Protein AF-A0A2I3BQJ6-F1 (afdb_monomer)

Radius of gyration: 13.21 Å; Cα contacts (8 Å, |Δi|>4): 116; chains: 1; bounding box: 31×26×33 Å

Mean predicted aligned error: 3.85 Å

Structure (mmCIF, N/CA/C/O backbone):
data_AF-A0A2I3BQJ6-F1
#
_entry.id   AF-A0A2I3BQJ6-F1
#
loop_
_atom_site.group_PDB
_atom_site.id
_atom_site.type_symbol
_atom_site.label_atom_id
_atom_site.label_alt_id
_atom_site.label_comp_id
_atom_site.label_asym_id
_atom_site.label_entity_id
_atom_site.label_seq_id
_atom_site.pdbx_PDB_ins_code
_atom_site.Cartn_x
_atom_site.Cartn_y
_atom_site.Cartn_z
_atom_site.occupancy
_atom_site.B_iso_or_equiv
_atom_site.auth_seq_id
_atom_site.auth_comp_id
_atom_site.auth_asym_id
_atom_site.auth_atom_id
_atom_site.pdbx_PDB_model_num
ATOM 1 N N . MET A 1 1 ? -9.860 16.267 3.268 1.00 54.72 1 MET A N 1
ATOM 2 C CA . MET A 1 1 ? -11.067 15.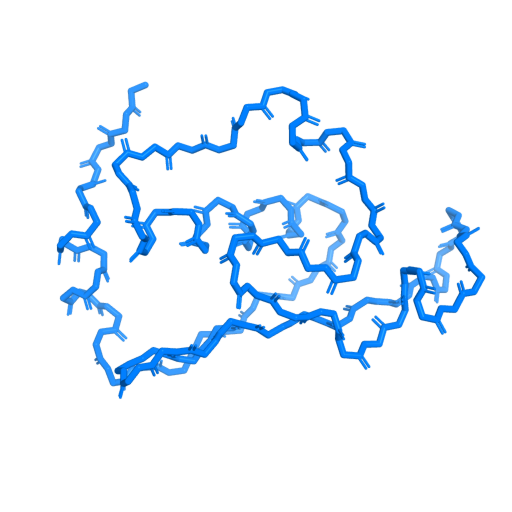859 4.014 1.00 54.72 1 MET A CA 1
ATOM 3 C C . MET A 1 1 ? -11.032 14.345 4.110 1.00 54.72 1 MET A C 1
ATOM 5 O O . MET A 1 1 ? -11.270 13.693 3.103 1.00 54.72 1 MET A O 1
ATOM 9 N N . VAL A 1 2 ? -10.649 13.804 5.266 1.00 62.50 2 VAL A N 1
ATOM 10 C CA . VAL A 1 2 ? -10.778 12.368 5.548 1.00 62.50 2 VAL A CA 1
ATOM 11 C C . VAL A 1 2 ? -12.182 12.156 6.101 1.00 62.50 2 VAL A C 1
ATOM 13 O O . VAL A 1 2 ? -12.595 12.885 6.998 1.00 62.50 2 VAL A O 1
ATOM 16 N N . ARG A 1 3 ? -12.947 11.248 5.487 1.00 80.31 3 ARG A N 1
ATOM 17 C CA . ARG A 1 3 ? -14.343 10.967 5.863 1.00 80.31 3 ARG A CA 1
ATOM 18 C C . ARG A 1 3 ? -14.491 9.760 6.795 1.00 80.31 3 ARG A C 1
ATOM 20 O O . ARG A 1 3 ? -15.601 9.526 7.245 1.00 80.31 3 ARG A O 1
ATOM 27 N N . LEU A 1 4 ? -13.409 9.018 7.042 1.00 86.75 4 LEU A N 1
ATOM 28 C CA . LEU A 1 4 ? -13.383 7.808 7.865 1.00 86.75 4 LEU A CA 1
ATOM 29 C C . LEU A 1 4 ? -12.202 7.869 8.835 1.00 86.75 4 LEU A C 1
ATOM 31 O O . LEU A 1 4 ? -11.075 8.104 8.402 1.00 86.75 4 LEU A O 1
ATOM 35 N N . LEU A 1 5 ? -12.461 7.654 10.119 1.00 93.88 5 LEU A N 1
ATOM 36 C CA . LEU A 1 5 ? -11.434 7.517 11.147 1.00 93.88 5 LEU A CA 1
ATOM 37 C C . LEU A 1 5 ? -10.770 6.140 11.063 1.00 93.88 5 LEU A C 1
ATOM 39 O O . LEU A 1 5 ? -11.375 5.163 10.614 1.00 93.88 5 LEU A O 1
ATOM 43 N N . ALA A 1 6 ? -9.543 6.036 11.562 1.00 93.50 6 ALA A N 1
ATOM 44 C CA . ALA A 1 6 ? -8.795 4.789 11.604 1.00 93.50 6 ALA A CA 1
ATOM 45 C C . ALA A 1 6 ? -9.561 3.688 12.342 1.00 93.50 6 ALA A C 1
ATOM 47 O O . ALA A 1 6 ? -9.594 2.548 11.887 1.00 93.50 6 ALA A O 1
ATOM 48 N N . SER A 1 7 ? -10.251 4.036 13.430 1.00 94.38 7 SER A N 1
ATOM 49 C CA . SER A 1 7 ? -11.101 3.106 14.178 1.00 94.38 7 SER A CA 1
ATOM 50 C C . SER A 1 7 ? -12.261 2.553 13.344 1.00 94.38 7 SER A C 1
ATOM 52 O O . SER A 1 7 ? -12.567 1.367 13.437 1.00 94.38 7 SER A O 1
ATOM 54 N N . GLU A 1 8 ? -12.884 3.377 12.498 1.00 95.00 8 GLU A N 1
ATOM 55 C CA . GLU A 1 8 ? -13.987 2.959 11.625 1.00 95.00 8 GLU A CA 1
ATOM 56 C C . GLU A 1 8 ? -13.486 2.021 10.522 1.00 95.00 8 GLU A C 1
ATOM 58 O O . GLU A 1 8 ? -14.122 1.008 10.227 1.00 95.00 8 GLU A O 1
ATOM 63 N N . VAL A 1 9 ? -12.317 2.317 9.944 1.00 94.38 9 VAL A N 1
ATOM 64 C CA . VAL A 1 9 ? -11.683 1.466 8.925 1.00 94.38 9 VAL A CA 1
ATOM 65 C C . VAL A 1 9 ? -11.234 0.135 9.529 1.00 94.38 9 VAL A C 1
ATOM 67 O O . VAL A 1 9 ? -11.502 -0.916 8.948 1.00 94.38 9 VAL A O 1
ATOM 70 N N . GLN A 1 10 ? -10.613 0.162 10.711 1.00 94.69 10 GLN A N 1
ATOM 71 C CA . GLN A 1 10 ? -10.244 -1.043 11.457 1.00 94.69 10 GLN A CA 1
ATOM 72 C C . GLN A 1 10 ? -11.477 -1.894 11.764 1.00 94.69 10 GLN A C 1
ATOM 74 O O . GLN A 1 10 ? -11.478 -3.093 11.520 1.00 94.69 10 GLN A O 1
ATOM 79 N N . GLN A 1 11 ? -12.569 -1.290 12.238 1.00 95.12 11 GLN A N 1
ATOM 80 C CA . GLN A 1 11 ? -13.802 -2.028 12.503 1.00 95.12 11 GLN A CA 1
ATOM 81 C C . GLN A 1 11 ? -14.392 -2.640 11.224 1.00 95.12 11 GLN A C 1
ATOM 83 O O . GLN A 1 11 ? -14.845 -3.786 11.239 1.00 95.12 11 GLN A O 1
ATOM 88 N N . LEU A 1 12 ? -14.376 -1.902 10.112 1.00 94.81 12 LEU A N 1
ATOM 89 C CA . LEU A 1 12 ? -14.896 -2.369 8.827 1.00 94.81 12 LEU A CA 1
ATOM 90 C C . LEU A 1 12 ? -14.094 -3.554 8.269 1.00 94.81 12 LEU A C 1
ATOM 92 O O . LEU A 1 12 ? -14.672 -4.473 7.680 1.00 94.81 12 LEU A O 1
ATOM 96 N N . LEU A 1 13 ? -12.771 -3.526 8.440 1.00 95.44 13 LEU A N 1
ATOM 97 C CA . LEU A 1 13 ? -11.840 -4.512 7.888 1.00 95.44 13 LEU A CA 1
ATOM 98 C C . LEU A 1 13 ? -11.403 -5.582 8.892 1.00 95.44 13 LEU A C 1
ATOM 100 O O . LEU A 1 13 ? -10.640 -6.475 8.529 1.00 95.44 13 LEU A O 1
ATOM 104 N N . HIS A 1 14 ? -11.919 -5.538 10.118 1.00 94.88 14 HIS A N 1
ATOM 105 C CA . HIS A 1 14 ? -11.564 -6.473 11.173 1.00 94.88 14 HIS A CA 1
ATOM 106 C C . HIS A 1 14 ? -11.758 -7.929 10.725 1.00 94.88 14 HIS A C 1
ATOM 108 O O . HIS A 1 14 ? -12.856 -8.330 10.318 1.00 94.88 14 HIS A O 1
ATOM 114 N N . ASN A 1 15 ? -10.693 -8.729 10.847 1.00 93.31 15 ASN A N 1
ATOM 115 C CA . ASN A 1 15 ? -10.658 -10.138 10.450 1.00 93.31 15 ASN A CA 1
ATOM 116 C C . ASN A 1 15 ? -11.017 -10.363 8.966 1.00 93.31 15 ASN A C 1
ATOM 118 O O . ASN A 1 15 ? -11.663 -11.350 8.600 1.00 93.31 15 ASN A O 1
ATOM 122 N N . LYS A 1 16 ? -10.628 -9.417 8.105 1.00 94.06 16 LYS A N 1
ATOM 123 C CA . LYS A 1 16 ? -10.679 -9.551 6.649 1.00 94.06 16 LYS A CA 1
ATOM 124 C C . LYS A 1 16 ? -9.268 -9.496 6.084 1.00 94.06 16 LYS A C 1
ATOM 126 O O . LYS A 1 16 ? -8.422 -8.744 6.560 1.00 94.06 16 LYS A O 1
ATOM 131 N N . PHE A 1 17 ? -9.057 -10.275 5.032 1.00 94.69 17 PHE A N 1
ATOM 132 C CA . PHE A 1 17 ? -7.878 -10.168 4.188 1.00 94.69 17 PHE A CA 1
ATOM 133 C C . PHE A 1 17 ? -8.224 -9.287 2.990 1.00 94.69 17 PHE A C 1
ATOM 135 O O . PHE A 1 17 ? -9.188 -9.574 2.273 1.00 94.69 17 PHE A O 1
ATOM 142 N N . VAL A 1 18 ? -7.485 -8.199 2.805 1.00 96.44 18 VAL A N 1
ATOM 143 C CA . VAL A 1 18 ? -7.707 -7.248 1.710 1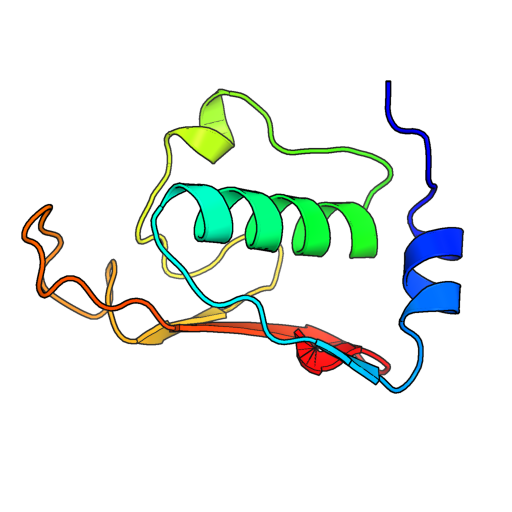.00 96.44 18 VAL A CA 1
ATOM 144 C C . VAL A 1 18 ? -6.565 -7.388 0.722 1.00 96.44 18 VAL A C 1
ATOM 146 O O . VAL A 1 18 ? -5.419 -7.464 1.122 1.00 96.44 18 VAL A O 1
ATOM 149 N N . VAL A 1 19 ? -6.871 -7.421 -0.573 1.00 96.38 19 VAL A N 1
ATOM 150 C CA . VAL A 1 19 ? -5.849 -7.467 -1.623 1.00 96.38 19 VAL A CA 1
ATOM 151 C C . VAL A 1 19 ? -6.105 -6.330 -2.596 1.00 96.38 19 VAL A C 1
ATOM 153 O O . VAL A 1 19 ? -7.201 -6.209 -3.145 1.00 96.38 19 VAL A O 1
ATOM 156 N N . VAL A 1 20 ? -5.083 -5.508 -2.825 1.00 96.62 20 VAL A N 1
ATOM 157 C CA . VAL A 1 20 ? -5.122 -4.410 -3.794 1.00 96.62 20 VAL A CA 1
ATOM 158 C C . VAL A 1 20 ? -4.248 -4.781 -4.987 1.00 96.62 20 VAL A C 1
ATOM 160 O O . VAL A 1 20 ? -3.030 -4.879 -4.870 1.00 96.62 20 VAL A O 1
ATOM 163 N N . LEU A 1 21 ? -4.870 -4.988 -6.149 1.00 95.81 21 LEU A N 1
ATOM 164 C CA . LEU A 1 21 ? -4.179 -5.355 -7.385 1.00 95.81 21 LEU A CA 1
ATOM 165 C C . LEU A 1 21 ? -4.272 -4.226 -8.401 1.00 95.81 21 LEU A C 1
ATOM 167 O O . LEU A 1 21 ? -5.353 -3.696 -8.648 1.00 95.81 21 LEU A O 1
ATOM 171 N N . GLY A 1 22 ? -3.146 -3.902 -9.029 1.00 94.56 22 GLY A N 1
ATOM 172 C CA . GLY A 1 22 ? -3.113 -2.964 -10.137 1.00 94.56 22 GLY A CA 1
ATOM 173 C C . GLY A 1 22 ? -1.739 -2.346 -10.339 1.00 94.56 22 GLY A C 1
ATOM 174 O O . GLY A 1 22 ? -0.709 -2.961 -10.078 1.00 94.56 22 GLY A O 1
ATOM 175 N N . ASP A 1 23 ? -1.747 -1.125 -10.850 1.00 91.81 23 ASP A N 1
ATOM 176 C CA . ASP A 1 23 ? -0.567 -0.363 -11.236 1.00 91.81 23 ASP A CA 1
ATOM 177 C C . ASP A 1 23 ? -0.089 0.601 -10.129 1.00 91.81 23 ASP A C 1
ATOM 179 O O . ASP A 1 23 ? -0.417 0.485 -8.945 1.00 91.81 23 ASP A O 1
ATOM 183 N N . SER A 1 24 ? 0.686 1.613 -10.522 1.00 90.25 24 SER A N 1
ATOM 184 C CA . SER A 1 24 ? 1.170 2.646 -9.610 1.00 90.25 24 SER A CA 1
ATOM 185 C C . SER A 1 24 ? 0.067 3.441 -8.906 1.00 90.25 24 SER A C 1
ATOM 187 O O . SER A 1 24 ? 0.323 3.945 -7.813 1.00 90.25 24 SER A O 1
ATOM 189 N N . VAL A 1 25 ? -1.127 3.571 -9.501 1.00 92.94 25 VAL A N 1
ATOM 190 C CA . VAL A 1 25 ? -2.264 4.249 -8.859 1.00 92.94 25 VAL A CA 1
ATOM 191 C C . VAL A 1 25 ? -2.795 3.382 -7.723 1.00 92.94 25 VAL A C 1
ATOM 193 O O . VAL A 1 25 ? -3.013 3.871 -6.619 1.00 92.94 25 VAL A O 1
ATOM 196 N N . HIS A 1 26 ? -2.904 2.076 -7.950 1.00 94.81 26 HIS A N 1
ATOM 197 C CA . HIS A 1 26 ? -3.358 1.120 -6.941 1.00 94.81 26 HIS A CA 1
ATOM 198 C C . HIS A 1 26 ? -2.356 0.975 -5.795 1.00 94.81 26 HIS A C 1
ATOM 200 O O . HIS A 1 26 ? -2.762 0.870 -4.641 1.00 94.81 26 HIS A O 1
ATOM 206 N N . ARG A 1 27 ? -1.050 1.088 -6.073 1.00 93.88 27 ARG A N 1
ATOM 207 C CA . ARG A 1 27 ? -0.035 1.210 -5.015 1.00 93.88 27 ARG A CA 1
ATOM 208 C C . ARG A 1 27 ? -0.279 2.429 -4.119 1.00 93.88 27 ARG A C 1
ATOM 210 O O . ARG A 1 27 ? -0.082 2.331 -2.912 1.00 93.88 27 ARG A O 1
ATOM 217 N N . ALA A 1 28 ? -0.695 3.568 -4.679 1.00 94.75 28 ALA A N 1
ATOM 218 C CA . ALA A 1 28 ? -1.051 4.737 -3.874 1.00 94.75 28 ALA A CA 1
ATOM 219 C C . ALA A 1 28 ? -2.306 4.476 -3.026 1.00 94.75 28 ALA A C 1
ATOM 221 O O . ALA A 1 28 ? -2.288 4.766 -1.836 1.00 94.75 28 ALA A O 1
ATOM 222 N N . VAL A 1 29 ? -3.335 3.839 -3.596 1.00 95.19 29 VAL A N 1
ATOM 223 C CA . VAL A 1 29 ? -4.552 3.437 -2.861 1.00 95.19 29 VAL A CA 1
ATOM 224 C C . VAL A 1 29 ? -4.231 2.482 -1.708 1.00 95.19 29 VAL A C 1
ATOM 226 O O . VAL A 1 29 ? -4.717 2.676 -0.597 1.00 95.19 29 VAL A O 1
ATOM 229 N N . TYR A 1 30 ? -3.384 1.478 -1.943 1.00 96.19 30 TYR A N 1
ATOM 230 C CA . TYR A 1 30 ? -2.905 0.571 -0.899 1.00 96.19 30 TYR A CA 1
ATOM 231 C C . TYR A 1 30 ? -2.201 1.344 0.223 1.00 96.19 30 TYR A C 1
ATOM 233 O O . TYR A 1 30 ? -2.516 1.167 1.395 1.00 96.19 30 TYR A O 1
ATOM 241 N N . LYS A 1 31 ? -1.289 2.258 -0.122 1.00 95.75 31 LYS A N 1
ATOM 242 C CA . LYS A 1 31 ? -0.563 3.057 0.870 1.00 95.75 31 LYS A CA 1
ATOM 243 C C . LYS A 1 31 ? -1.484 4.003 1.650 1.00 95.75 31 LYS A C 1
ATOM 245 O O . LYS A 1 31 ? -1.290 4.178 2.850 1.00 95.75 31 LYS A O 1
ATOM 250 N N . ASP A 1 32 ? -2.494 4.581 1.004 1.00 94.88 32 ASP A N 1
ATOM 251 C CA . ASP A 1 32 ? -3.545 5.340 1.689 1.00 94.88 32 ASP A CA 1
ATOM 252 C C . ASP A 1 32 ? -4.295 4.459 2.692 1.00 94.88 32 ASP A C 1
ATOM 254 O O . ASP A 1 32 ? -4.511 4.876 3.826 1.00 94.88 32 ASP A O 1
ATOM 258 N N . LEU A 1 33 ? -4.638 3.225 2.314 1.00 95.12 33 LEU A N 1
ATOM 259 C CA . LEU A 1 33 ? -5.302 2.273 3.204 1.00 95.12 33 LEU A CA 1
ATOM 260 C C . LEU A 1 33 ? -4.422 1.888 4.403 1.00 95.12 33 LEU A C 1
ATOM 262 O O . LEU A 1 33 ? -4.901 1.896 5.536 1.00 95.12 33 LEU A O 1
ATOM 266 N N . VAL A 1 34 ? -3.136 1.605 4.176 1.00 95.31 34 VAL A N 1
ATOM 267 C CA . VAL A 1 34 ? -2.161 1.330 5.246 1.00 95.31 34 VAL A CA 1
ATOM 268 C C . VAL A 1 34 ? -2.072 2.505 6.220 1.00 95.31 34 VAL A C 1
ATOM 270 O O . VAL A 1 34 ? -2.008 2.293 7.433 1.00 95.31 34 VAL A O 1
ATOM 273 N N . LEU A 1 35 ? -2.088 3.741 5.711 1.00 94.88 35 LEU A N 1
ATOM 274 C CA . LEU A 1 35 ? -2.053 4.938 6.545 1.00 94.88 35 LEU A CA 1
ATOM 275 C C . LEU A 1 35 ? -3.360 5.110 7.327 1.00 94.88 35 LEU A C 1
ATOM 277 O O . LEU A 1 35 ? -3.298 5.299 8.538 1.00 94.88 35 LEU A O 1
ATOM 281 N N . LEU A 1 36 ? -4.515 4.963 6.669 1.00 94.25 36 LEU A N 1
ATOM 282 C CA . LEU A 1 36 ? -5.839 5.050 7.293 1.00 94.25 36 LEU A CA 1
ATOM 283 C C . LEU A 1 36 ? -6.038 4.009 8.391 1.00 94.25 36 LEU A C 1
ATOM 285 O O . LEU A 1 36 ? -6.644 4.311 9.407 1.00 94.25 36 LEU A O 1
ATOM 289 N N . LEU A 1 37 ? -5.501 2.798 8.236 1.00 94.31 37 LEU A N 1
ATOM 290 C CA . LEU A 1 37 ? -5.557 1.767 9.276 1.00 94.31 37 LEU A CA 1
ATOM 291 C C . LEU A 1 37 ? -4.760 2.135 10.537 1.00 94.31 37 LEU A C 1
ATOM 293 O O . LEU A 1 37 ? -4.903 1.470 11.562 1.00 94.31 37 LEU A O 1
ATOM 297 N N . GLN A 1 38 ? -3.922 3.171 10.481 1.00 93.06 38 GLN A N 1
ATOM 298 C CA . GLN A 1 38 ? -3.026 3.569 11.568 1.00 93.06 38 GLN A CA 1
ATOM 299 C C . GLN A 1 38 ? -3.250 5.000 12.066 1.00 93.06 38 GLN A C 1
ATOM 301 O O . GLN A 1 38 ? -2.943 5.290 13.223 1.00 93.06 38 GLN A O 1
ATOM 306 N N . LYS A 1 39 ? -3.707 5.907 11.201 1.00 93.62 39 LYS A N 1
ATOM 307 C CA . LYS A 1 39 ? -3.796 7.352 11.431 1.00 93.62 39 LYS A CA 1
ATOM 308 C C . LYS A 1 39 ? -5.001 7.912 10.678 1.00 93.62 39 LYS A C 1
ATOM 310 O O . LYS A 1 39 ? -5.319 7.457 9.587 1.00 93.62 39 LYS A O 1
ATOM 315 N N . ASP A 1 40 ? -5.595 8.986 11.189 1.00 93.88 40 ASP A N 1
ATOM 316 C CA . ASP A 1 40 ? -6.725 9.678 10.545 1.00 93.88 40 ASP A CA 1
ATOM 317 C C . ASP A 1 40 ? -6.276 10.587 9.380 1.00 93.88 40 ASP A C 1
ATOM 319 O O . ASP A 1 40 ? -6.670 11.753 9.268 1.00 93.88 40 ASP A O 1
ATOM 323 N N . CYS A 1 41 ? -5.385 10.091 8.519 1.00 92.62 41 CYS A N 1
ATOM 324 C CA . CYS A 1 41 ? -4.822 10.845 7.407 1.00 92.62 41 CYS A CA 1
ATOM 325 C C . CYS A 1 41 ? -4.596 9.985 6.157 1.00 92.62 41 CYS A C 1
ATOM 327 O O . CYS A 1 41 ? -4.587 8.760 6.202 1.00 92.62 41 CYS A O 1
ATOM 329 N N . LEU A 1 42 ? -4.420 10.676 5.029 1.00 93.00 42 LEU A N 1
ATOM 330 C CA . LEU A 1 42 ? -4.029 10.108 3.739 1.00 93.00 42 LEU A CA 1
ATOM 331 C C . LEU A 1 42 ? -2.592 10.513 3.403 1.00 93.00 42 LEU A C 1
ATOM 333 O O . LEU A 1 42 ? -1.994 11.364 4.073 1.00 93.00 42 LEU A O 1
ATOM 337 N N . LEU A 1 43 ? -2.056 9.918 2.344 1.00 93.50 43 LEU A N 1
ATOM 338 C CA . LEU A 1 43 ? -0.740 10.209 1.807 1.00 93.50 43 LEU A CA 1
ATOM 339 C C . LEU A 1 43 ? -0.517 11.704 1.590 1.00 93.50 43 LEU A C 1
ATOM 341 O O . LEU A 1 43 ? -1.315 12.431 0.995 1.00 93.50 43 LEU A O 1
ATOM 345 N N . THR A 1 44 ? 0.665 12.153 1.993 1.00 92.38 44 THR A N 1
ATOM 346 C CA . THR A 1 44 ? 1.191 13.449 1.572 1.00 92.38 44 THR A CA 1
ATOM 347 C C . THR A 1 44 ? 1.716 13.379 0.137 1.00 92.38 44 THR A C 1
ATOM 349 O O . THR A 1 44 ? 2.173 12.337 -0.334 1.00 92.38 44 THR A O 1
ATOM 352 N N . ASN A 1 45 ? 1.784 14.529 -0.543 1.00 91.31 45 ASN A N 1
ATOM 353 C CA . ASN A 1 45 ? 2.425 14.631 -1.862 1.00 91.31 45 ASN A CA 1
ATOM 354 C C . ASN A 1 45 ? 3.872 14.107 -1.877 1.00 91.31 45 ASN A C 1
ATOM 356 O O . ASN A 1 45 ? 4.340 13.617 -2.902 1.00 91.31 45 ASN A O 1
ATOM 360 N N . LYS A 1 46 ? 4.589 14.214 -0.749 1.00 90.88 46 LYS A N 1
ATOM 361 C CA . LYS A 1 46 ? 5.943 13.668 -0.6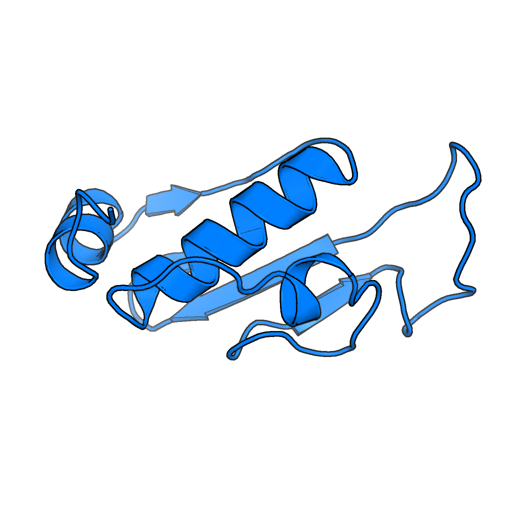11 1.00 90.88 46 LYS A CA 1
ATOM 362 C C . LYS A 1 46 ? 5.915 12.139 -0.645 1.00 90.88 46 LYS A C 1
ATOM 364 O O . LYS A 1 46 ? 6.636 11.557 -1.443 1.00 90.88 46 LYS A O 1
ATOM 369 N N . GLN A 1 47 ? 5.058 11.511 0.162 1.00 91.50 47 GLN A N 1
ATOM 370 C CA . GLN A 1 47 ? 4.926 10.049 0.212 1.00 91.50 47 GLN A CA 1
ATOM 371 C C . GLN A 1 47 ? 4.402 9.460 -1.106 1.00 91.50 47 GLN A C 1
ATOM 373 O O . GLN A 1 47 ? 4.838 8.386 -1.502 1.00 91.50 47 GLN A O 1
ATOM 378 N N . LEU A 1 48 ? 3.533 10.181 -1.825 1.00 88.50 48 LEU A N 1
ATOM 379 C CA . LEU A 1 48 ? 3.043 9.764 -3.144 1.00 88.50 48 LEU A CA 1
ATOM 380 C C . LEU A 1 48 ? 4.173 9.647 -4.183 1.00 88.50 48 LEU A C 1
ATOM 382 O O . LEU A 1 48 ? 4.120 8.806 -5.079 1.00 88.50 48 LEU A O 1
ATOM 386 N N . ARG A 1 49 ? 5.199 10.500 -4.074 1.00 87.00 49 ARG A N 1
ATOM 387 C CA . ARG A 1 49 ? 6.354 10.507 -4.983 1.0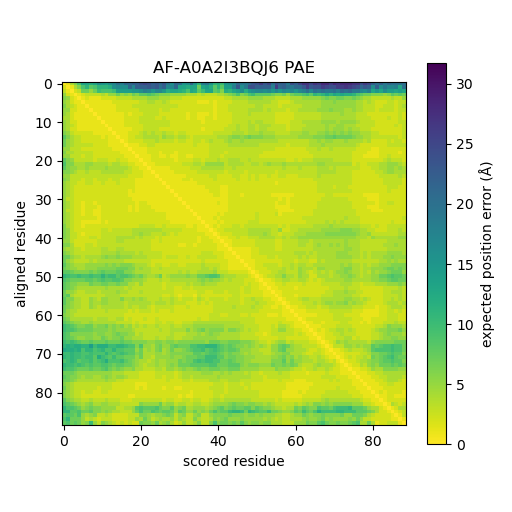0 87.00 49 ARG A CA 1
ATOM 388 C C . ARG A 1 49 ? 7.387 9.436 -4.637 1.00 87.00 49 ARG A C 1
ATOM 390 O O . ARG A 1 49 ? 8.165 9.064 -5.515 1.00 87.00 49 ARG A O 1
ATOM 397 N N . THR A 1 50 ? 7.402 8.941 -3.400 1.00 88.25 50 THR A N 1
ATOM 398 C CA . THR A 1 50 ? 8.317 7.875 -2.988 1.00 88.25 50 THR A CA 1
ATOM 399 C C . THR A 1 50 ? 7.797 6.513 -3.454 1.00 88.25 50 THR A C 1
ATOM 401 O O . THR A 1 50 ? 6.631 6.155 -3.258 1.00 88.25 50 THR A O 1
ATOM 404 N N . LYS A 1 51 ? 8.661 5.735 -4.112 1.00 85.62 51 LYS A N 1
ATOM 405 C CA . LYS A 1 51 ? 8.341 4.410 -4.658 1.00 85.62 51 LYS A CA 1
ATOM 406 C C . LYS A 1 51 ? 9.490 3.444 -4.404 1.00 85.62 51 LYS A C 1
ATOM 408 O O . LYS A 1 51 ? 10.638 3.869 -4.371 1.00 85.62 51 LYS A O 1
ATOM 413 N N . GLY A 1 52 ? 9.163 2.163 -4.279 1.00 88.25 52 GLY A N 1
ATOM 414 C CA . GLY A 1 52 ? 10.145 1.092 -4.125 1.00 88.25 52 GLY A CA 1
ATOM 415 C C . GLY A 1 52 ? 10.771 0.966 -2.739 1.00 88.25 52 GLY A C 1
ATOM 416 O O . GLY A 1 52 ? 11.482 0.001 -2.526 1.00 88.25 52 GLY A O 1
ATOM 417 N N . GLU A 1 53 ? 10.472 1.862 -1.800 1.00 93.94 53 GLU A N 1
ATOM 418 C CA . GLU A 1 53 ? 10.975 1.807 -0.422 1.00 93.94 53 GLU A CA 1
ATOM 419 C C . GLU A 1 53 ? 10.745 0.444 0.252 1.00 93.94 53 GLU A C 1
ATOM 421 O O . GLU A 1 53 ? 9.648 -0.126 0.157 1.00 93.94 53 GLU A O 1
ATOM 426 N N . LEU A 1 54 ? 11.766 -0.045 0.967 1.00 93.88 54 LEU A N 1
ATOM 427 C CA . LEU A 1 54 ? 11.719 -1.312 1.714 1.00 93.88 54 LEU A CA 1
ATOM 428 C C . LEU A 1 54 ? 10.542 -1.399 2.701 1.00 93.88 54 LEU A C 1
ATOM 430 O O . LEU A 1 54 ? 9.989 -2.480 2.909 1.00 93.88 54 LEU A O 1
ATOM 434 N N . SER A 1 55 ? 10.145 -0.274 3.298 1.00 94.50 55 SER A N 1
ATOM 435 C CA . SER A 1 55 ? 9.002 -0.191 4.208 1.00 94.50 55 SER A CA 1
ATOM 436 C C . SER A 1 55 ? 8.300 1.162 4.123 1.00 94.50 55 SER A C 1
ATOM 438 O O . SER A 1 55 ? 8.917 2.206 3.909 1.00 94.50 55 SER A O 1
ATOM 440 N N . PHE A 1 56 ? 6.987 1.133 4.310 1.00 94.00 56 PHE A N 1
ATOM 441 C CA . PHE A 1 56 ? 6.091 2.275 4.359 1.00 94.00 56 PHE A CA 1
ATOM 442 C C . PHE A 1 56 ? 5.130 2.070 5.533 1.00 94.00 56 PHE A C 1
ATOM 444 O O . PHE A 1 56 ? 4.286 1.184 5.503 1.00 94.00 56 PHE A O 1
ATOM 451 N N . GLU A 1 57 ? 5.265 2.889 6.582 1.00 92.25 57 GLU A N 1
ATOM 452 C CA . GLU A 1 57 ? 4.345 2.903 7.735 1.00 92.25 57 GLU A CA 1
ATOM 453 C C . GLU A 1 57 ? 4.043 1.486 8.263 1.00 92.25 57 GLU A C 1
ATOM 455 O O . GLU A 1 57 ? 2.902 1.043 8.293 1.00 92.25 57 GLU A O 1
ATOM 460 N N . LYS A 1 58 ? 5.094 0.755 8.661 1.00 92.12 58 LYS A N 1
ATOM 461 C CA . LYS A 1 58 ? 5.052 -0.632 9.179 1.00 92.12 58 LYS A CA 1
ATOM 462 C C . LYS A 1 58 ? 4.658 -1.719 8.178 1.00 92.12 58 LYS A C 1
ATOM 464 O O . LYS A 1 58 ? 4.681 -2.891 8.548 1.00 92.12 58 LYS A O 1
ATOM 469 N N . ASP A 1 59 ? 4.355 -1.367 6.937 1.00 95.06 59 ASP A N 1
ATOM 470 C CA . ASP A 1 59 ? 4.305 -2.351 5.869 1.00 95.06 59 ASP A CA 1
ATOM 471 C C . ASP A 1 59 ? 5.712 -2.835 5.487 1.00 95.06 59 ASP A C 1
ATOM 473 O O . ASP A 1 59 ? 6.731 -2.237 5.856 1.00 95.06 59 ASP A O 1
ATOM 477 N N . GLN A 1 60 ? 5.763 -3.938 4.747 1.00 95.94 60 GLN A N 1
ATOM 478 C CA . GLN A 1 60 ? 6.998 -4.490 4.214 1.00 95.94 60 GLN A CA 1
ATOM 479 C C . GLN A 1 60 ? 6.869 -4.747 2.720 1.00 95.94 60 GLN A C 1
ATOM 481 O O . GLN A 1 60 ? 5.900 -5.342 2.246 1.00 95.94 60 GLN A O 1
ATOM 486 N N . LEU A 1 61 ? 7.908 -4.366 1.986 1.00 96.19 61 LEU A N 1
ATOM 487 C CA . LEU A 1 61 ? 8.114 -4.804 0.618 1.00 96.19 61 LEU A CA 1
ATOM 488 C C . LEU A 1 61 ? 8.549 -6.276 0.627 1.00 96.19 61 LEU A C 1
ATOM 490 O O . LEU A 1 61 ? 9.544 -6.633 1.253 1.00 96.19 61 LEU A O 1
ATOM 494 N N . LYS A 1 62 ? 7.797 -7.139 -0.055 1.00 95.44 62 LYS A N 1
ATOM 495 C CA . LYS A 1 62 ? 8.090 -8.576 -0.182 1.00 95.44 62 LYS A CA 1
ATOM 496 C C . LYS A 1 62 ? 8.760 -8.923 -1.508 1.00 95.44 62 LYS A C 1
ATOM 498 O O . LYS A 1 62 ? 9.464 -9.924 -1.589 1.00 95.44 62 LYS A O 1
ATOM 503 N N . MET A 1 63 ? 8.530 -8.123 -2.550 1.00 94.00 63 MET A N 1
ATOM 504 C CA . MET A 1 63 ? 9.083 -8.340 -3.890 1.00 94.00 63 MET A CA 1
ATOM 505 C C . MET A 1 63 ? 9.141 -7.028 -4.675 1.00 94.00 63 MET A C 1
ATOM 507 O O . MET A 1 63 ? 8.229 -6.208 -4.558 1.00 94.00 63 MET A O 1
ATOM 511 N N . GLY A 1 64 ? 10.154 -6.875 -5.531 1.00 93.31 64 GLY A N 1
ATOM 512 C CA . GLY A 1 64 ? 10.303 -5.724 -6.423 1.00 93.31 64 GLY A CA 1
ATOM 513 C C . GLY A 1 64 ? 10.873 -4.493 -5.725 1.00 93.31 64 GLY A C 1
ATOM 514 O O . GLY A 1 64 ? 11.504 -4.613 -4.680 1.00 93.31 64 GLY A O 1
ATOM 515 N N . GLY A 1 65 ? 10.642 -3.301 -6.284 1.00 90.88 65 GLY A N 1
ATOM 516 C CA . GLY A 1 65 ? 11.105 -2.040 -5.692 1.00 90.88 65 GLY A CA 1
ATOM 517 C C . GLY A 1 65 ? 12.610 -2.039 -5.411 1.00 90.88 65 GLY A C 1
ATOM 518 O O . GLY A 1 65 ? 13.385 -2.373 -6.295 1.00 90.88 65 GLY A O 1
ATOM 519 N N . GLU A 1 66 ? 13.014 -1.671 -4.194 1.00 92.56 66 GLU A N 1
ATOM 520 C CA . GLU A 1 66 ? 14.411 -1.688 -3.727 1.00 92.56 66 GLU A CA 1
ATOM 521 C C . GLU A 1 66 ? 14.964 -3.098 -3.450 1.00 92.56 66 GLU A C 1
ATOM 523 O O . GLU A 1 66 ? 16.175 -3.242 -3.294 1.00 92.56 66 GLU A O 1
ATOM 528 N N . LEU A 1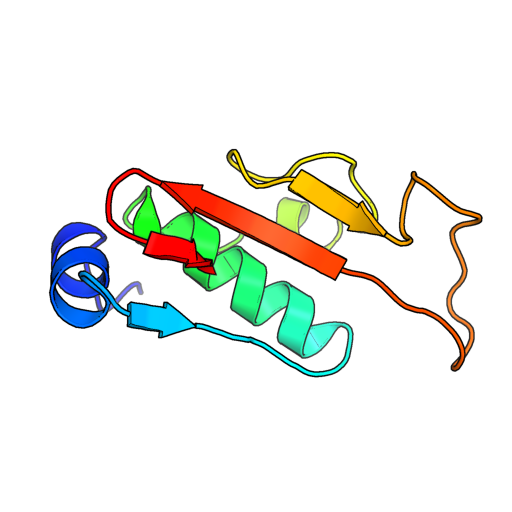 67 ? 14.122 -4.142 -3.407 1.00 91.38 67 LEU A N 1
ATOM 529 C CA . LEU A 1 67 ? 14.589 -5.539 -3.364 1.00 91.38 67 LEU A CA 1
ATOM 530 C C . LEU A 1 67 ? 15.028 -6.058 -4.742 1.00 91.38 67 LEU A C 1
ATOM 532 O O . LEU A 1 67 ? 15.577 -7.154 -4.835 1.00 91.38 67 LEU A O 1
ATOM 536 N N . ASP A 1 68 ? 14.772 -5.294 -5.803 1.00 91.62 68 ASP A N 1
ATOM 537 C CA . ASP A 1 68 ? 15.149 -5.608 -7.178 1.00 91.62 68 ASP A CA 1
ATOM 538 C C . ASP A 1 68 ? 15.647 -4.331 -7.889 1.00 91.62 68 ASP A C 1
ATOM 540 O O . ASP A 1 68 ? 15.867 -3.277 -7.288 1.00 91.62 68 ASP A O 1
ATOM 544 N N . THR A 1 69 ? 15.860 -4.403 -9.197 1.00 88.69 69 THR A N 1
ATOM 545 C CA . THR A 1 69 ? 16.228 -3.257 -10.019 1.00 88.69 69 THR A CA 1
ATOM 546 C C . THR A 1 69 ? 15.009 -2.365 -10.240 1.00 88.69 69 THR A C 1
ATOM 548 O O . THR A 1 69 ? 14.101 -2.702 -10.999 1.00 88.69 69 THR A O 1
ATOM 551 N N . LEU A 1 70 ? 15.004 -1.174 -9.639 1.00 87.50 70 LEU A N 1
ATOM 552 C CA . LEU A 1 70 ? 13.984 -0.160 -9.909 1.00 87.50 70 LEU A CA 1
ATOM 553 C C . LEU A 1 70 ? 13.934 0.212 -11.399 1.00 87.50 70 LEU A C 1
ATOM 555 O O . LEU A 1 70 ? 14.892 0.739 -11.964 1.00 87.50 70 LEU A O 1
ATOM 559 N N . HIS A 1 71 ? 12.772 0.020 -12.023 1.00 88.31 71 HIS A N 1
ATOM 560 C CA . HIS A 1 71 ? 12.521 0.429 -13.402 1.00 88.31 71 HIS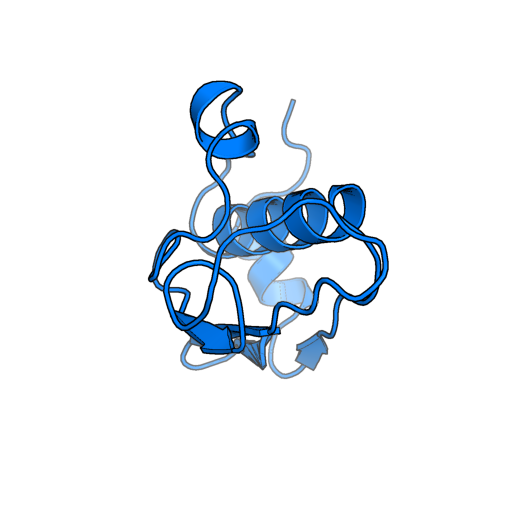 A CA 1
ATOM 561 C C . HIS A 1 71 ? 11.054 0.797 -13.643 1.00 88.31 71 HIS A C 1
ATOM 563 O O . HIS A 1 71 ? 10.168 0.414 -12.888 1.00 88.31 71 HIS A O 1
ATOM 569 N N . ASN A 1 72 ? 10.782 1.521 -14.734 1.00 87.38 72 ASN A N 1
ATOM 570 C CA . ASN A 1 72 ? 9.427 1.957 -15.118 1.00 87.38 72 ASN A CA 1
ATOM 571 C C . ASN A 1 72 ? 8.875 1.200 -16.339 1.00 87.38 72 ASN A C 1
ATOM 573 O O . ASN A 1 72 ? 8.004 1.703 -17.044 1.00 87.38 72 ASN A O 1
ATOM 577 N N . ARG A 1 73 ? 9.436 0.029 -16.643 1.00 89.38 73 ARG A N 1
ATOM 578 C CA . ARG A 1 73 ? 8.949 -0.847 -17.712 1.00 89.38 73 ARG A CA 1
ATOM 579 C C . ARG A 1 73 ? 7.632 -1.525 -17.313 1.00 89.38 73 ARG A C 1
ATOM 581 O O . ARG A 1 73 ? 7.277 -1.576 -16.139 1.00 89.38 73 ARG A O 1
ATOM 588 N N . THR A 1 74 ? 6.922 -2.059 -18.301 1.00 88.38 74 THR A N 1
ATOM 589 C CA . THR A 1 74 ? 5.615 -2.718 -18.139 1.00 88.38 74 THR A CA 1
ATOM 590 C C . THR A 1 74 ? 5.676 -4.048 -17.389 1.00 88.38 74 THR A C 1
ATOM 592 O O . THR A 1 74 ? 4.651 -4.526 -16.918 1.00 88.38 74 THR A O 1
ATOM 595 N N . ASP A 1 75 ? 6.863 -4.639 -17.264 1.00 89.44 75 ASP A N 1
ATOM 596 C CA . ASP A 1 75 ? 7.133 -5.855 -16.496 1.00 89.44 75 ASP A CA 1
ATOM 597 C C . ASP A 1 75 ? 7.407 -5.583 -15.008 1.00 89.44 75 ASP A C 1
ATOM 599 O O . ASP A 1 75 ? 7.706 -6.516 -14.265 1.00 89.44 75 ASP A O 1
ATOM 603 N N . TYR A 1 76 ? 7.296 -4.327 -14.556 1.00 90.00 76 TYR A N 1
ATOM 604 C CA . TYR A 1 76 ? 7.473 -3.979 -13.149 1.00 90.00 76 TYR A CA 1
ATOM 605 C C . TYR A 1 76 ? 6.469 -4.727 -12.266 1.00 90.00 76 TYR A C 1
ATOM 607 O O . TYR A 1 76 ? 5.257 -4.664 -12.484 1.00 90.00 76 TYR A O 1
ATOM 615 N N . ARG A 1 77 ? 6.981 -5.405 -11.236 1.00 91.69 77 ARG A N 1
ATOM 616 C CA . ARG A 1 77 ? 6.189 -6.103 -10.222 1.00 91.69 77 ARG A CA 1
ATOM 617 C C . ARG A 1 77 ? 6.613 -5.639 -8.844 1.00 91.69 77 ARG A C 1
ATOM 619 O O . ARG A 1 77 ? 7.798 -5.488 -8.576 1.00 91.69 77 ARG A O 1
ATOM 626 N N . GLU A 1 78 ? 5.634 -5.429 -7.978 1.00 93.56 78 GLU A N 1
ATOM 627 C CA . GLU A 1 78 ? 5.843 -5.031 -6.594 1.00 93.56 78 GLU A CA 1
ATOM 628 C C . GLU A 1 78 ? 4.806 -5.746 -5.736 1.00 93.56 78 GLU A C 1
ATOM 630 O O . GLU A 1 78 ? 3.620 -5.723 -6.063 1.00 93.56 78 GLU A O 1
ATOM 635 N N . VAL A 1 79 ? 5.253 -6.390 -4.662 1.00 95.19 79 VAL A N 1
ATOM 636 C CA . VAL A 1 79 ? 4.366 -7.014 -3.675 1.00 95.19 79 VAL A CA 1
ATOM 637 C C . VAL A 1 79 ? 4.681 -6.397 -2.331 1.00 95.19 79 VAL A C 1
ATOM 639 O O . VAL A 1 79 ? 5.828 -6.447 -1.883 1.00 95.19 79 VAL A O 1
ATOM 642 N N . ARG A 1 80 ? 3.666 -5.816 -1.700 1.00 96.31 80 ARG A N 1
ATOM 643 C CA . ARG A 1 80 ? 3.747 -5.248 -0.357 1.00 96.31 80 ARG A CA 1
ATOM 644 C C . ARG A 1 80 ? 2.729 -5.936 0.536 1.00 96.31 80 ARG A C 1
ATOM 646 O O . ARG A 1 80 ? 1.730 -6.441 0.035 1.00 96.31 80 ARG A O 1
ATOM 653 N N . GLU A 1 81 ? 3.030 -5.968 1.823 1.00 96.44 81 GLU A N 1
ATOM 654 C CA . GLU A 1 81 ? 2.165 -6.549 2.841 1.00 96.44 81 GLU A CA 1
ATOM 655 C C . GLU A 1 81 ? 2.202 -5.677 4.093 1.00 96.44 81 GLU A C 1
ATOM 657 O O . GLU A 1 81 ? 3.276 -5.357 4.618 1.00 96.44 81 GLU A 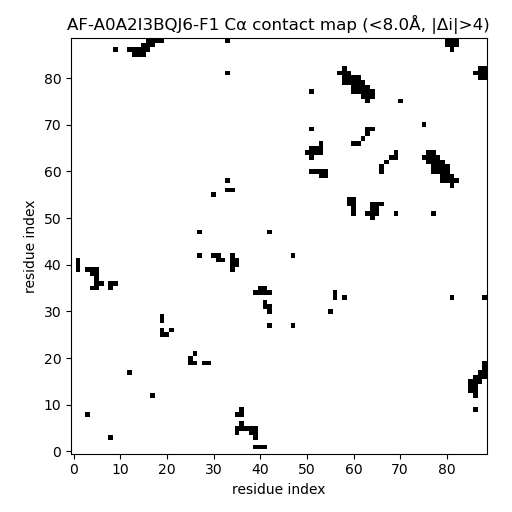O 1
ATOM 662 N N . PHE A 1 82 ? 1.023 -5.343 4.597 1.00 96.44 82 PHE A N 1
ATOM 663 C CA . PHE A 1 82 ? 0.811 -4.775 5.913 1.00 96.44 82 PHE A CA 1
ATOM 664 C C . PHE A 1 82 ? 0.114 -5.810 6.794 1.00 96.44 82 PHE A C 1
ATOM 666 O O . PHE A 1 82 ? -0.977 -6.289 6.489 1.00 96.44 82 PHE A O 1
ATOM 673 N N . CYS A 1 83 ? 0.747 -6.139 7.918 1.00 94.00 83 CYS A N 1
ATOM 674 C CA . CYS A 1 83 ? 0.230 -7.105 8.875 1.00 94.00 83 CYS A CA 1
ATOM 675 C C . CYS A 1 83 ? 0.117 -6.459 10.257 1.00 94.00 83 CYS A C 1
ATOM 677 O O . CYS A 1 83 ? 1.076 -5.885 10.780 1.00 94.00 83 CYS A O 1
ATOM 679 N N . SER A 1 84 ? -1.069 -6.563 10.843 1.00 90.81 84 SER A N 1
ATOM 680 C CA . SER A 1 8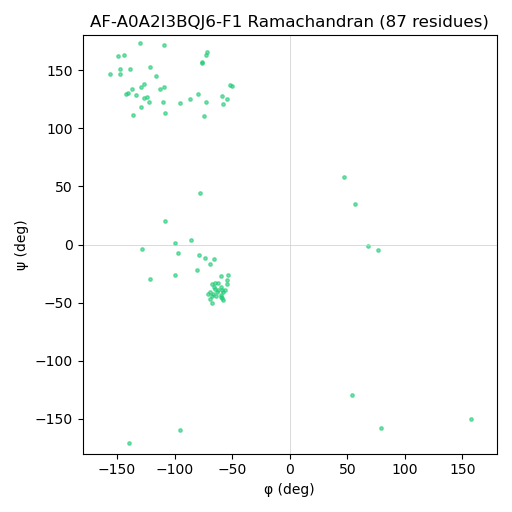4 ? -1.371 -6.203 12.223 1.00 90.81 84 SER A CA 1
ATOM 681 C C . SER A 1 84 ? -2.115 -7.363 12.888 1.00 90.81 84 SER A C 1
ATOM 683 O O . SER A 1 84 ? -2.549 -8.290 12.211 1.00 90.81 84 SER A O 1
ATOM 685 N N . ASP A 1 85 ? -2.357 -7.284 14.198 1.00 87.81 85 ASP A N 1
ATOM 686 C CA . ASP A 1 85 ? -3.038 -8.356 14.952 1.00 87.81 85 ASP A CA 1
ATOM 687 C C . ASP A 1 85 ? -4.400 -8.793 14.368 1.00 87.81 85 ASP A C 1
ATOM 689 O O . ASP A 1 85 ? -4.828 -9.925 14.569 1.00 87.81 85 ASP A O 1
ATOM 693 N N . HIS A 1 86 ? -5.083 -7.902 13.640 1.00 87.25 86 HIS A N 1
ATOM 694 C CA . HIS A 1 86 ? -6.454 -8.096 13.152 1.00 87.25 86 HIS A CA 1
ATOM 695 C C . HIS A 1 86 ? -6.621 -7.842 11.645 1.00 87.25 86 HIS A C 1
ATOM 697 O O . HIS A 1 86 ? -7.725 -8.014 11.123 1.00 87.25 86 HIS A O 1
ATOM 703 N N . HIS A 1 87 ? -5.560 -7.406 10.955 1.00 89.44 87 HIS A N 1
ATOM 704 C CA . HIS A 1 87 ? -5.614 -6.987 9.555 1.00 89.44 87 HIS A CA 1
ATOM 705 C C . HIS A 1 87 ? -4.419 -7.534 8.792 1.00 89.44 87 HIS A C 1
ATOM 707 O O . HIS A 1 87 ? -3.278 -7.407 9.233 1.00 89.44 87 HIS A O 1
ATOM 713 N N . LEU A 1 88 ? -4.700 -8.078 7.616 1.00 90.75 88 LEU A N 1
ATOM 714 C CA . LEU A 1 88 ? -3.693 -8.455 6.642 1.00 90.75 88 LEU A CA 1
ATOM 715 C C . LEU A 1 88 ? -4.113 -7.836 5.304 1.00 90.75 88 LEU A C 1
ATOM 717 O O . LEU A 1 88 ? -5.225 -8.089 4.827 1.00 90.75 88 LEU A O 1
ATOM 721 N N . VAL A 1 89 ? -3.263 -6.958 4.772 1.00 88.31 89 VAL A N 1
ATOM 722 C CA . VAL A 1 89 ? -3.530 -6.115 3.594 1.00 88.31 89 VAL A CA 1
ATOM 723 C C . VAL A 1 89 ? -2.358 -6.166 2.630 1.00 88.31 89 VAL A C 1
ATOM 725 O O . VAL A 1 89 ? -1.211 -6.065 3.118 1.00 88.31 89 VAL A O 1
#

Solvent-accessible surface area (backbone atoms only — not comparable to full-atom values): 5402 Å² total; per-residue (Å²): 136,78,91,65,49,21,68,57,49,42,63,74,42,54,80,40,80,51,84,83,82,75,56,76,66,42,53,50,53,46,52,28,50,54,36,26,59,74,37,76,47,69,73,47,78,66,60,70,70,60,73,42,60,63,57,60,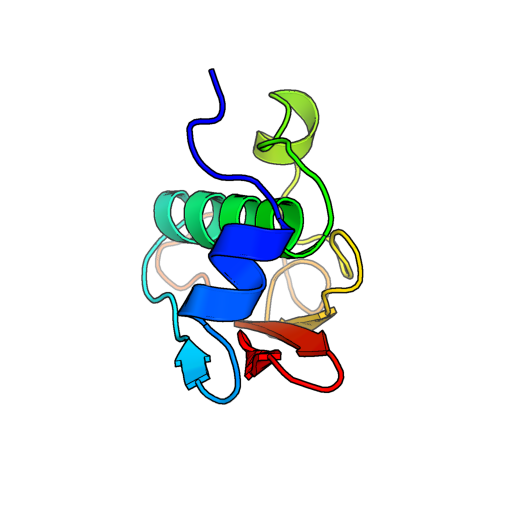90,81,23,38,54,77,39,33,31,68,80,42,84,78,67,90,57,93,83,64,58,72,41,68,43,35,74,55,104,50,38,41,62

Foldseek 3Di:
DQPDALVRLCVVCFQHEDDFDDDLVSVQVVLQSLCRVPGSDGDDPVRSPDWLDQDRNQKGWPDFRPVDDDDDDPPGDTDIWHDDPGYID

Secondary structure (DSSP, 8-state):
---S-HHHHHHHHTTEE----SSHHHHHHHHHHHHHTTSS----HHHHH--S-S-STT-EEEESGGGS----STT---EEE-EETTEE-

Sequence (89 aa):
MVRLLASEVQQLLHNKFVVVLGDSVHRAVYKDLVLLLQKDCLLTNKQLRTKGELSFEKDQLKMGGELDTLHNRTDYREVREFCSDHHLV

Organism: Mus musculus (NCBI:txid10090)

pLDDT: mean 91.84, std 5.93, range [54.72, 96.62]